Protein AF-A0A645EPE3-F1 (afdb_monomer)

Solvent-accessible surface area (backbone atoms only — not comparable to full-atom values): 7590 Å² total; per-residue (Å²): 138,89,73,91,50,76,48,78,28,46,63,79,50,42,31,52,46,24,37,73,66,88,67,92,74,94,68,55,74,65,24,50,51,46,56,64,75,46,51,46,9,68,88,52,50,69,42,98,66,69,23,68,96,55,51,33,42,53,51,53,52,50,53,34,54,76,68,72,45,80,50,72,67,56,50,54,51,52,40,49,76,69,65,40,43,43,29,38,30,47,68,40,28,60,78,42,43,56,58,74,84,42,35,48,87,84,60,42,78,33,51,70,68,55,53,51,54,57,43,72,75,36,96,74,80,87,89,132

Foldseek 3Di:
DQDAAEAEQAALSQQQQFAQDDDDDDFDPVLVVLVVVHHHHPLRDADPPPSVVVPVVVVVVVVCVVVVHDDPVVVVVVCVVSVHAAEYEPVRCVVNSHDPVRGDPRYHYDHPVVVVVVVVVDPDDDDD

pLDDT: mean 90.73, std 4.97, range [55.38, 97.31]

Secondary structure (DSSP, 8-state):
-----EEEE-GGGHHHHB-SSPPP----HHHHHHHHHS--SGGGPPPSS--GGGHHHHHHHHHHHHTTPPPHHHHHHHHHHTT-EEEEEHHHHHHTT--GGGBPTT-EEE-HHHHHHHHHS-S-----

Nearest PDB structures (foldseek):
  3pnx-assembly2_E  TM=9.516E-01  e=2.502E-10  Syntrophomonas wolfei subsp. wolfei str. Goettingen G311
  2qs7-assembly2_D  TM=7.305E-01  e=1.163E-04  Saccharolobus solfataricus P2
  8uja-assembly1_A  TM=7.900E-01  e=6.716E-02  Sulfurisphaera tokodaii str. 7
  2hy5-assembly1_C  TM=7.787E-01  e=7.176E-02  Allochromatium vinosum
  2pd2-assembly1_A  TM=6.649E-01  e=5.153E-02  Sulfurisphaera tokodaii str. 7

InterPro domains:
  IPR027396 DsrEFH-like [G3DSA:3.40.1260.10] (1-128)
  IPR027396 DsrEFH-like [SSF7516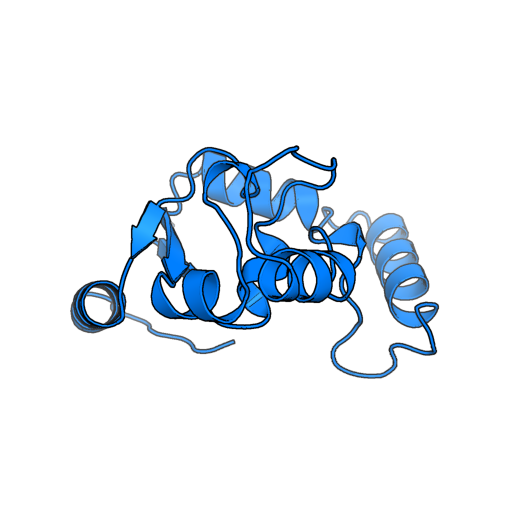9] (2-122)
  IPR032836 DsrE2-like family [PF13686] (1-127)

Structure (mmCIF, N/CA/C/O backbone):
data_AF-A0A645EPE3-F1
#
_entry.id   AF-A0A645EPE3-F1
#
loop_
_atom_site.group_PDB
_atom_site.id
_atom_site.type_symbol
_atom_site.label_atom_id
_atom_site.label_alt_id
_atom_site.label_comp_id
_atom_site.label_asym_id
_atom_site.label_entity_id
_atom_site.label_seq_id
_atom_site.pdbx_PDB_ins_code
_atom_site.Cartn_x
_atom_site.Cartn_y
_atom_site.Cartn_z
_atom_site.occupancy
_atom_site.B_iso_or_equiv
_atom_site.auth_seq_id
_atom_site.auth_comp_id
_atom_site.auth_asym_id
_atom_site.auth_atom_id
_atom_site.pdbx_PDB_model_num
ATOM 1 N N . MET A 1 1 ? -16.605 -2.940 15.951 1.00 55.38 1 MET A N 1
ATOM 2 C CA . MET A 1 1 ? -16.770 -3.610 14.640 1.00 55.38 1 MET A CA 1
ATOM 3 C C . MET A 1 1 ? -15.484 -4.382 14.366 1.00 55.38 1 MET A C 1
ATOM 5 O O . MET A 1 1 ? -14.511 -3.765 13.975 1.00 55.38 1 MET A O 1
ATOM 9 N N . GLY A 1 2 ? -15.441 -5.680 14.686 1.00 70.56 2 GLY A N 1
ATOM 10 C CA . GLY A 1 2 ? -14.230 -6.522 14.638 1.00 70.56 2 GLY A CA 1
ATOM 11 C C . GLY A 1 2 ? -14.218 -7.486 13.452 1.00 70.56 2 GLY A C 1
ATOM 12 O O . GLY A 1 2 ? -14.026 -8.681 13.637 1.00 70.56 2 GLY A O 1
ATOM 13 N N . LYS A 1 3 ? -14.527 -6.994 12.247 1.00 82.12 3 LYS A N 1
ATOM 14 C CA . LYS A 1 3 ? -14.463 -7.829 11.041 1.00 82.12 3 LYS A CA 1
ATOM 15 C C . LYS A 1 3 ? -13.005 -7.959 10.607 1.00 82.12 3 LYS A C 1
ATOM 17 O O . LYS A 1 3 ? -12.295 -6.957 10.607 1.00 82.12 3 LYS A O 1
ATOM 22 N N . LYS A 1 4 ? -12.585 -9.165 10.217 1.00 90.06 4 LYS A N 1
ATOM 23 C CA . LYS A 1 4 ? -11.309 -9.368 9.521 1.00 90.06 4 LYS A CA 1
ATOM 24 C C . LYS A 1 4 ? -11.371 -8.596 8.200 1.00 90.06 4 LYS A C 1
ATOM 26 O O . LYS A 1 4 ? -12.367 -8.695 7.485 1.00 90.06 4 LYS A O 1
ATOM 31 N N . VAL A 1 5 ? -10.348 -7.797 7.915 1.00 94.31 5 VAL A N 1
ATOM 32 C CA . VAL A 1 5 ? -10.241 -7.027 6.672 1.00 94.31 5 VAL A CA 1
ATOM 33 C C . VAL A 1 5 ? -8.922 -7.379 6.006 1.00 94.31 5 VAL A C 1
ATOM 35 O O . VAL A 1 5 ? -7.870 -7.291 6.641 1.00 94.31 5 VAL A O 1
ATOM 38 N N . THR A 1 6 ? -9.002 -7.713 4.722 1.00 95.38 6 THR A N 1
ATOM 39 C CA . THR A 1 6 ? -7.850 -7.971 3.861 1.00 95.38 6 THR A CA 1
ATOM 40 C C . THR A 1 6 ? -7.874 -6.969 2.710 1.00 95.38 6 THR A C 1
ATOM 42 O O . THR A 1 6 ? -8.873 -6.838 2.005 1.00 95.38 6 THR A O 1
ATOM 45 N N . MET A 1 7 ? -6.786 -6.222 2.529 1.00 96.25 7 MET A N 1
ATOM 46 C CA . MET A 1 7 ? -6.624 -5.240 1.459 1.00 96.25 7 MET A CA 1
ATOM 47 C C . MET A 1 7 ? -5.580 -5.733 0.461 1.00 96.25 7 MET A C 1
ATOM 49 O O . MET A 1 7 ? -4.387 -5.771 0.764 1.00 96.25 7 MET A O 1
ATOM 53 N N . PHE A 1 8 ? -6.029 -6.078 -0.745 1.00 97.00 8 PHE A N 1
ATOM 54 C CA . PHE A 1 8 ? -5.169 -6.559 -1.822 1.00 97.00 8 PHE A CA 1
ATOM 55 C C . PHE A 1 8 ? -4.790 -5.419 -2.780 1.00 97.00 8 PHE A C 1
ATOM 57 O O . PHE A 1 8 ? -5.614 -4.916 -3.543 1.00 97.00 8 PHE A O 1
ATOM 64 N N . PHE A 1 9 ? -3.526 -5.004 -2.752 1.00 96.69 9 PHE A N 1
ATOM 65 C CA . PHE A 1 9 ? -2.980 -3.928 -3.571 1.00 96.69 9 PHE A CA 1
ATOM 66 C C . PHE A 1 9 ? -2.376 -4.485 -4.859 1.00 96.69 9 PHE A C 1
ATOM 68 O O . PHE A 1 9 ? -1.391 -5.223 -4.852 1.00 96.69 9 PHE A O 1
ATOM 75 N N . THR A 1 10 ? -2.948 -4.076 -5.988 1.00 95.88 10 THR A N 1
ATOM 76 C CA . THR A 1 10 ? -2.542 -4.506 -7.329 1.00 95.88 10 THR A CA 1
ATOM 77 C C . THR A 1 10 ? -2.328 -3.303 -8.250 1.00 95.88 10 THR A C 1
ATOM 79 O O . THR A 1 10 ? -2.810 -2.199 -7.973 1.00 95.88 10 THR A O 1
ATOM 82 N N . PHE A 1 11 ? -1.572 -3.486 -9.334 1.00 92.88 11 PHE A N 1
ATOM 83 C CA . PHE A 1 11 ? -1.211 -2.446 -10.302 1.00 92.88 11 PHE A CA 1
ATOM 84 C C . PHE A 1 11 ? -0.812 -1.118 -9.630 1.00 92.88 11 PHE A C 1
ATOM 86 O O . PHE A 1 11 ? 0.068 -1.073 -8.772 1.00 92.88 11 PHE A O 1
ATOM 93 N N . ARG A 1 12 ? -1.458 -0.004 -10.007 1.00 90.00 12 ARG A N 1
ATOM 94 C CA . ARG A 1 12 ? -1.141 1.335 -9.492 1.00 90.00 12 ARG A CA 1
ATOM 95 C C . ARG A 1 12 ? -1.337 1.448 -7.981 1.00 90.00 12 ARG A C 1
ATOM 97 O O . ARG A 1 12 ? -0.673 2.298 -7.386 1.00 90.00 12 ARG A O 1
ATOM 104 N N . GLY A 1 13 ? -2.178 0.602 -7.383 1.00 92.56 13 GLY A N 1
ATOM 105 C CA . GLY A 1 13 ? -2.381 0.520 -5.938 1.00 92.56 13 GLY A CA 1
ATOM 106 C C . GLY A 1 13 ? -1.100 0.166 -5.181 1.00 92.56 13 GLY A C 1
ATOM 107 O O . GLY A 1 13 ? -0.886 0.687 -4.091 1.00 92.56 13 GLY A O 1
ATOM 108 N N . LEU A 1 14 ? -0.173 -0.593 -5.781 1.00 93.50 14 LEU A N 1
ATOM 109 C CA . LEU A 1 14 ? 1.119 -0.894 -5.147 1.00 93.50 14 LEU A CA 1
ATOM 110 C C . LEU A 1 14 ? 1.929 0.360 -4.810 1.00 93.50 14 LEU A C 1
ATOM 112 O O . LEU A 1 14 ? 2.673 0.366 -3.833 1.00 93.50 14 LEU A O 1
ATOM 116 N N . ASN A 1 15 ? 1.761 1.452 -5.564 1.00 92.94 15 ASN A N 1
ATOM 117 C CA . ASN A 1 15 ? 2.483 2.697 -5.295 1.00 92.94 15 ASN A CA 1
ATOM 118 C C . ASN A 1 15 ? 2.124 3.322 -3.944 1.00 92.94 15 ASN A C 1
ATOM 120 O O . ASN A 1 15 ? 2.920 4.098 -3.415 1.00 92.94 15 ASN A O 1
ATOM 124 N N . ILE A 1 16 ? 0.958 2.981 -3.387 1.00 93.75 16 ILE A N 1
ATOM 125 C CA . ILE A 1 16 ? 0.524 3.404 -2.052 1.00 93.75 16 ILE A CA 1
ATOM 126 C C . ILE A 1 16 ? 1.425 2.773 -0.984 1.00 93.75 16 ILE A C 1
ATOM 128 O O . ILE A 1 16 ? 1.816 3.458 -0.043 1.00 93.75 16 ILE A O 1
ATOM 132 N N . LEU A 1 17 ? 1.797 1.503 -1.173 1.00 94.25 17 LEU A N 1
ATOM 133 C CA . LEU A 1 17 ? 2.585 0.712 -0.226 1.00 94.25 17 LEU A CA 1
ATOM 134 C C . LEU A 1 17 ? 4.090 0.978 -0.300 1.00 94.25 17 LEU A C 1
ATOM 136 O O . LEU A 1 17 ? 4.839 0.459 0.521 1.00 94.25 17 LEU A O 1
ATOM 140 N N . ARG A 1 18 ? 4.562 1.757 -1.276 1.00 94.00 18 ARG A N 1
ATOM 141 C CA . ARG A 1 18 ? 5.992 2.052 -1.422 1.00 94.00 18 ARG A CA 1
ATOM 142 C C . ARG A 1 18 ? 6.471 2.972 -0.303 1.00 94.00 18 ARG A C 1
ATOM 144 O O . ARG A 1 18 ? 5.855 4.010 -0.044 1.00 94.00 18 ARG A O 1
ATOM 151 N N . LYS A 1 19 ? 7.623 2.644 0.284 1.00 92.12 19 LYS A N 1
ATOM 152 C CA . LYS A 1 19 ? 8.354 3.527 1.199 1.00 92.12 19 LYS A CA 1
ATOM 153 C C . LYS A 1 19 ? 8.615 4.870 0.517 1.00 92.12 19 LYS A C 1
ATOM 155 O O . LYS A 1 19 ? 8.875 4.953 -0.688 1.00 92.12 19 LYS A O 1
ATOM 160 N N . HIS A 1 20 ? 8.492 5.944 1.295 1.00 87.75 20 HIS A N 1
ATOM 161 C CA . HIS A 1 20 ? 8.725 7.292 0.783 1.00 87.75 20 HIS A CA 1
ATOM 162 C C . HIS A 1 20 ? 10.199 7.498 0.424 1.00 87.75 20 HIS A C 1
ATOM 164 O O . HIS A 1 20 ? 10.517 8.056 -0.632 1.00 87.75 20 HIS A O 1
ATOM 170 N N . ASP A 1 21 ? 11.075 7.009 1.300 1.00 86.31 21 ASP A N 1
ATOM 171 C CA . ASP A 1 21 ? 12.515 7.088 1.136 1.00 86.31 21 ASP A CA 1
ATOM 172 C C . ASP A 1 21 ? 13.002 6.083 0.096 1.00 86.31 21 ASP A C 1
ATOM 174 O O . ASP A 1 21 ? 12.449 4.995 -0.086 1.00 86.31 21 ASP A O 1
ATOM 178 N N . LYS A 1 22 ? 14.044 6.472 -0.641 1.00 83.75 22 LYS A N 1
ATOM 179 C CA . LYS A 1 22 ? 14.629 5.613 -1.668 1.00 83.75 22 LYS A CA 1
ATOM 180 C C . LYS A 1 22 ? 15.382 4.471 -0.988 1.00 83.75 22 LYS A C 1
ATOM 182 O O . LYS A 1 22 ? 16.395 4.710 -0.341 1.00 83.75 22 LYS A O 1
ATOM 187 N N . VAL A 1 23 ? 14.936 3.244 -1.227 1.00 86.69 23 VAL A N 1
ATOM 188 C CA . VAL A 1 23 ? 15.662 2.031 -0.842 1.00 86.69 23 VAL A CA 1
ATOM 189 C C . VAL A 1 23 ? 16.568 1.615 -2.002 1.00 86.69 23 VAL A C 1
ATOM 191 O O . VAL A 1 23 ? 16.145 1.617 -3.161 1.00 86.69 23 VAL A O 1
ATOM 194 N N . SER A 1 24 ? 17.838 1.328 -1.709 1.00 83.25 24 SER A N 1
ATOM 195 C CA . SER A 1 24 ? 18.778 0.805 -2.703 1.00 83.25 24 SER A CA 1
ATOM 196 C C . SER A 1 24 ? 18.571 -0.699 -2.836 1.00 83.25 24 SER A C 1
ATOM 198 O O . SER A 1 24 ? 18.768 -1.432 -1.873 1.00 83.25 24 SER A O 1
ATOM 200 N N . VAL A 1 25 ? 18.163 -1.148 -4.019 1.00 89.06 25 VAL A N 1
ATOM 201 C CA . VAL A 1 25 ? 17.899 -2.558 -4.327 1.00 89.06 25 VAL A CA 1
ATOM 202 C C . VAL A 1 25 ? 18.466 -2.891 -5.701 1.00 89.06 25 VAL A C 1
ATOM 204 O O . VAL A 1 25 ? 18.463 -2.050 -6.603 1.00 89.06 25 VAL A O 1
ATOM 207 N N . GLN A 1 26 ? 18.969 -4.114 -5.861 1.00 85.81 26 GLN A N 1
ATOM 208 C CA . GLN A 1 26 ? 19.477 -4.583 -7.147 1.00 85.81 26 GLN A CA 1
ATOM 209 C C . GLN A 1 26 ? 18.315 -4.937 -8.078 1.00 85.81 26 GLN A C 1
ATOM 211 O O . GLN A 1 26 ? 17.413 -5.698 -7.721 1.00 85.81 26 GLN A O 1
ATOM 216 N N . LYS A 1 27 ? 18.333 -4.350 -9.274 1.00 88.44 27 LYS A N 1
ATOM 217 C CA . LYS A 1 27 ? 17.251 -4.406 -10.260 1.00 88.44 27 LYS A CA 1
ATOM 218 C C . LYS A 1 27 ? 17.799 -4.297 -11.675 1.00 88.44 27 LYS A C 1
ATOM 220 O O . LYS A 1 27 ? 18.849 -3.682 -11.876 1.00 88.44 27 LYS A O 1
ATOM 225 N N . GLY A 1 28 ? 17.058 -4.827 -12.647 1.00 89.38 28 GLY A N 1
ATOM 226 C CA . GLY A 1 28 ? 17.360 -4.627 -14.062 1.00 89.38 28 GLY A CA 1
ATOM 227 C C . GLY A 1 28 ? 17.248 -3.156 -14.481 1.00 89.38 28 GLY A C 1
ATOM 228 O O . GLY A 1 28 ? 16.692 -2.315 -13.770 1.00 89.38 28 GLY A O 1
ATOM 229 N N . PHE A 1 29 ? 17.772 -2.823 -15.662 1.00 87.94 29 PHE A N 1
ATOM 230 C CA . PHE A 1 29 ? 17.700 -1.461 -16.204 1.00 87.94 29 PHE A CA 1
ATOM 231 C C . PHE A 1 29 ? 16.247 -0.966 -16.348 1.00 87.94 29 PHE A C 1
ATOM 233 O O . PHE A 1 29 ? 15.916 0.125 -15.881 1.00 87.94 29 PHE A O 1
ATOM 240 N N . MET A 1 30 ? 15.366 -1.799 -16.915 1.00 86.69 30 MET A N 1
ATOM 241 C CA . MET A 1 30 ? 13.946 -1.469 -17.104 1.00 86.69 30 MET A CA 1
ATOM 242 C C . MET A 1 30 ? 13.200 -1.328 -15.770 1.00 86.69 30 MET A C 1
ATOM 244 O O . MET A 1 30 ? 12.476 -0.355 -15.574 1.00 86.69 30 MET A O 1
ATOM 248 N N . ASP A 1 31 ? 13.438 -2.232 -14.820 1.00 87.88 31 ASP A N 1
ATOM 249 C CA . ASP A 1 31 ? 12.846 -2.190 -13.474 1.00 87.88 31 ASP A CA 1
ATOM 250 C C . ASP A 1 31 ? 13.201 -0.897 -12.728 1.00 87.88 31 ASP A C 1
ATOM 252 O O . ASP A 1 31 ? 12.365 -0.280 -12.062 1.00 87.88 31 ASP A O 1
ATOM 256 N N . ASN A 1 32 ? 14.454 -0.450 -12.859 1.00 86.88 32 ASN A N 1
ATOM 257 C CA . ASN A 1 32 ? 14.902 0.819 -12.296 1.00 86.88 32 ASN A CA 1
ATOM 258 C C . ASN A 1 32 ? 14.177 2.007 -12.935 1.00 86.88 32 ASN A C 1
ATOM 260 O O . ASN A 1 32 ? 13.758 2.921 -12.220 1.00 86.88 32 ASN A O 1
ATOM 264 N N . MET A 1 33 ? 13.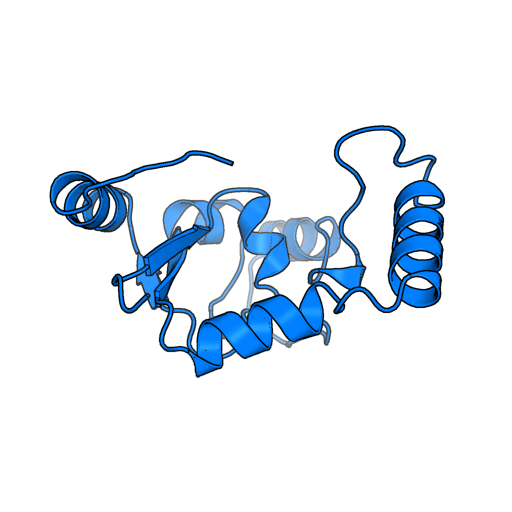994 1.984 -14.257 1.00 86.94 33 MET A N 1
ATOM 265 C CA . MET A 1 33 ? 13.265 3.023 -14.983 1.00 86.94 33 MET A CA 1
ATOM 266 C C . MET A 1 33 ? 11.798 3.094 -14.533 1.00 86.94 33 MET A C 1
ATOM 268 O O . MET A 1 33 ? 11.338 4.163 -14.121 1.00 86.94 33 MET A O 1
ATOM 272 N N . PHE A 1 34 ? 11.085 1.963 -14.499 1.00 84.69 34 PHE A N 1
ATOM 273 C CA . PHE A 1 34 ? 9.703 1.903 -14.003 1.00 84.69 34 PHE A CA 1
ATOM 274 C C . PHE A 1 34 ? 9.597 2.360 -12.543 1.00 84.69 34 PHE A C 1
ATOM 276 O O . PHE A 1 34 ? 8.749 3.191 -12.201 1.00 84.69 34 PHE A O 1
ATOM 283 N N . GLY A 1 35 ? 10.517 1.916 -11.686 1.00 83.12 35 GLY A N 1
ATOM 284 C CA . GLY A 1 35 ? 10.582 2.328 -10.285 1.00 83.12 35 GLY A CA 1
ATOM 285 C C . GLY A 1 35 ? 10.841 3.829 -10.076 1.00 83.12 35 GLY A C 1
ATOM 286 O O . GLY A 1 35 ? 10.481 4.364 -9.017 1.00 83.12 35 GLY A O 1
ATOM 287 N N . MET A 1 36 ? 11.450 4.529 -11.038 1.00 84.12 36 MET A N 1
ATOM 288 C CA . MET A 1 36 ? 11.618 5.989 -11.008 1.00 84.12 36 MET A CA 1
ATOM 289 C C . MET A 1 36 ? 10.401 6.744 -11.544 1.00 84.12 36 MET A C 1
ATOM 291 O O . MET A 1 36 ? 10.058 7.786 -10.988 1.00 84.12 36 MET A O 1
ATOM 295 N N . MET A 1 37 ? 9.741 6.230 -12.583 1.00 86.31 37 MET A N 1
ATOM 296 C CA . MET A 1 37 ? 8.579 6.884 -13.199 1.00 86.31 37 MET A CA 1
ATOM 297 C C . MET A 1 37 ? 7.333 6.849 -12.312 1.00 86.31 37 MET A C 1
ATOM 299 O O . MET A 1 37 ? 6.495 7.750 -12.370 1.00 86.31 37 MET A O 1
ATOM 303 N N . MET A 1 38 ? 7.187 5.812 -11.490 1.00 87.62 38 MET A N 1
ATOM 304 C CA . MET A 1 38 ? 6.001 5.656 -10.659 1.00 87.62 38 MET A CA 1
ATOM 305 C C . MET A 1 38 ? 6.078 6.428 -9.331 1.00 87.62 38 MET A C 1
ATOM 307 O O . MET A 1 38 ? 7.157 6.528 -8.731 1.00 87.62 38 MET A O 1
ATOM 311 N N . PRO A 1 39 ? 4.931 6.909 -8.805 1.00 88.50 39 PRO A N 1
ATOM 312 C CA . PRO A 1 39 ? 4.859 7.561 -7.502 1.00 88.50 39 PRO A CA 1
ATOM 313 C C . PRO A 1 39 ? 5.436 6.708 -6.371 1.00 88.50 39 PRO A C 1
ATOM 315 O O . PRO A 1 39 ? 5.297 5.486 -6.357 1.00 88.50 39 PRO A O 1
ATOM 318 N N . ARG A 1 40 ? 6.054 7.373 -5.391 1.00 89.94 40 ARG A N 1
ATOM 319 C CA . ARG A 1 40 ? 6.575 6.745 -4.170 1.00 89.94 40 ARG A CA 1
ATOM 320 C C . ARG A 1 40 ? 5.739 7.154 -2.970 1.00 89.94 40 ARG A C 1
ATOM 322 O O . ARG A 1 40 ? 5.868 8.282 -2.479 1.00 89.94 40 ARG A O 1
ATOM 329 N N . GLY A 1 41 ? 4.884 6.233 -2.545 1.00 87.81 41 GLY A N 1
ATOM 330 C CA . GLY A 1 41 ? 4.013 6.382 -1.394 1.00 87.81 41 GLY A CA 1
ATOM 331 C C . GLY A 1 41 ? 2.836 7.324 -1.634 1.00 87.81 41 GLY A C 1
ATOM 332 O O . GLY A 1 41 ? 2.742 8.049 -2.633 1.00 87.81 41 GLY A O 1
ATOM 333 N N . SER A 1 42 ? 1.957 7.357 -0.639 1.00 86.50 42 SER A N 1
ATOM 334 C CA . SER A 1 42 ? 0.714 8.134 -0.603 1.00 86.50 42 SER A CA 1
ATOM 335 C C . SER A 1 42 ? 0.884 9.634 -0.877 1.00 86.50 42 SER A C 1
ATOM 337 O O . SER A 1 42 ? -0.005 10.266 -1.452 1.00 86.50 42 SER A O 1
ATOM 339 N N . LYS A 1 43 ? 2.035 10.220 -0.523 1.00 85.94 43 LYS A N 1
ATOM 340 C CA . LYS A 1 43 ? 2.344 11.654 -0.710 1.00 85.94 43 LYS A CA 1
ATOM 341 C C . LYS A 1 43 ? 2.518 12.079 -2.163 1.00 85.94 43 LYS A C 1
ATOM 343 O O . LYS A 1 43 ? 2.302 13.248 -2.471 1.00 85.94 43 LYS A O 1
ATOM 348 N N . ARG A 1 44 ? 2.916 11.160 -3.045 1.00 86.31 44 ARG A N 1
ATOM 349 C CA . ARG A 1 44 ? 3.177 11.451 -4.466 1.00 86.31 44 ARG A CA 1
ATOM 350 C C . ARG A 1 44 ? 2.057 10.981 -5.392 1.00 86.31 44 ARG A C 1
ATOM 352 O O . ARG A 1 44 ? 2.193 11.093 -6.608 1.00 86.31 44 ARG A O 1
ATOM 359 N N . LEU A 1 45 ? 0.972 10.445 -4.838 1.00 87.62 45 LEU A N 1
ATOM 360 C CA . LEU A 1 45 ? -0.181 10.033 -5.626 1.00 87.62 45 LEU A CA 1
ATOM 361 C C . LEU A 1 45 ? -0.893 11.257 -6.202 1.00 87.62 45 LEU A C 1
ATOM 363 O O . LEU A 1 45 ? -1.118 12.254 -5.514 1.00 87.62 45 LEU A O 1
ATOM 367 N N . GLY A 1 46 ? -1.255 11.156 -7.478 1.00 87.62 46 GLY A N 1
ATOM 368 C CA . GLY A 1 46 ? -2.151 12.112 -8.111 1.00 87.62 46 GLY A CA 1
ATOM 369 C C . GLY A 1 46 ? -3.606 11.861 -7.722 1.00 87.62 46 GLY A C 1
ATOM 370 O O . GLY A 1 46 ? -3.957 10.765 -7.283 1.00 87.62 46 GLY A O 1
ATOM 371 N N . LEU A 1 47 ? -4.464 12.860 -7.930 1.00 87.69 47 LEU A N 1
ATOM 372 C CA . LEU A 1 47 ? -5.908 12.653 -7.831 1.00 87.69 47 LEU A CA 1
ATOM 373 C C . LEU A 1 47 ? -6.428 11.909 -9.062 1.00 87.69 47 LEU A C 1
ATOM 375 O O . LEU A 1 47 ? -5.934 12.114 -10.171 1.00 87.69 47 LEU A O 1
ATOM 379 N N . SER A 1 48 ? -7.454 11.077 -8.864 1.00 87.38 48 SER A N 1
ATOM 380 C CA . SER A 1 48 ? -8.114 10.318 -9.936 1.00 87.38 48 SER A CA 1
ATOM 381 C C . SER A 1 48 ? -8.710 11.227 -11.015 1.00 87.38 48 SER A C 1
ATOM 383 O O . SER A 1 48 ? -8.665 10.901 -12.199 1.00 87.38 48 SER A O 1
ATOM 385 N N . LYS A 1 49 ? -9.219 12.398 -10.616 1.00 86.38 49 LYS A N 1
ATOM 386 C CA . LYS A 1 49 ? -9.641 13.500 -11.488 1.00 86.38 49 LYS A CA 1
ATOM 387 C C . LYS A 1 49 ? -9.138 14.823 -10.913 1.00 86.38 49 LYS A C 1
ATOM 389 O O . LYS A 1 49 ? -8.912 14.929 -9.712 1.00 86.38 49 LYS A O 1
ATOM 394 N N . MET A 1 50 ? -8.965 15.834 -11.768 1.00 88.12 50 MET A N 1
ATOM 395 C CA . MET A 1 50 ? -8.486 17.173 -11.377 1.00 88.12 50 MET A CA 1
ATOM 396 C C . MET A 1 50 ? -7.077 17.182 -10.755 1.00 88.12 50 MET A C 1
ATOM 398 O O . MET A 1 50 ? -6.789 17.952 -9.844 1.00 88.12 50 MET A O 1
ATOM 402 N N . ASN A 1 51 ? -6.158 16.346 -11.252 1.00 86.31 51 ASN A N 1
ATOM 403 C CA . ASN A 1 51 ? -4.784 16.329 -10.741 1.00 86.31 51 ASN A CA 1
ATOM 404 C C . ASN A 1 51 ? -4.049 17.671 -10.953 1.00 86.31 51 ASN A C 1
ATOM 406 O O . ASN A 1 51 ? -3.214 18.033 -10.128 1.00 86.31 51 ASN A O 1
ATOM 410 N N . MET A 1 52 ? -4.365 18.404 -12.033 1.00 87.75 52 MET A N 1
ATOM 411 C CA . MET A 1 52 ? -3.818 19.737 -12.353 1.00 87.75 52 MET A CA 1
ATOM 412 C C . MET A 1 52 ? -2.292 19.813 -12.164 1.00 87.75 52 MET A C 1
ATOM 414 O O . MET A 1 52 ? -1.795 20.608 -11.374 1.00 87.75 52 MET A O 1
ATOM 418 N N . LEU A 1 53 ? -1.551 18.900 -12.809 1.00 87.00 53 LEU A N 1
ATOM 419 C CA . LEU A 1 53 ? -0.086 18.779 -12.684 1.00 87.00 53 LEU A CA 1
ATOM 420 C C . LEU A 1 53 ? 0.427 18.676 -11.227 1.00 87.00 53 LEU A C 1
ATOM 422 O O . LEU A 1 53 ? 1.537 19.090 -10.910 1.00 87.00 53 LEU A O 1
ATOM 426 N N . GLY A 1 54 ? -0.378 18.109 -10.324 1.00 86.56 54 GLY A N 1
ATOM 427 C CA . GLY A 1 54 ? -0.048 17.944 -8.906 1.00 86.56 54 GLY A CA 1
ATOM 428 C C . GLY A 1 54 ? -0.560 19.065 -7.993 1.00 86.56 54 GLY A C 1
ATOM 429 O O . GLY A 1 54 ? -0.371 18.980 -6.778 1.00 86.56 54 GLY A O 1
ATOM 430 N N . MET A 1 55 ? -1.245 20.084 -8.524 1.00 89.62 55 MET A N 1
ATOM 431 C CA . MET A 1 55 ? -1.909 21.107 -7.703 1.00 89.62 55 MET A CA 1
ATOM 432 C C . MET A 1 55 ? -3.140 20.553 -6.975 1.00 89.62 55 MET A C 1
ATOM 434 O O . MET A 1 55 ? -3.338 20.852 -5.798 1.00 89.62 55 MET A O 1
ATOM 438 N N . GLY A 1 56 ? -3.919 19.688 -7.631 1.00 90.69 56 GLY A N 1
ATOM 439 C CA . GLY A 1 56 ? -5.116 19.074 -7.047 1.00 90.69 56 GLY A CA 1
ATOM 440 C C . GLY A 1 56 ? -4.835 18.305 -5.746 1.00 90.69 56 GLY A C 1
ATOM 441 O O . GLY A 1 56 ? -5.445 18.614 -4.719 1.00 90.69 56 GLY A O 1
ATOM 442 N N . PRO A 1 57 ? -3.870 17.359 -5.729 1.00 90.88 57 PRO A N 1
ATOM 443 C CA . PRO A 1 57 ? -3.469 16.644 -4.514 1.00 90.88 57 PRO A CA 1
ATOM 444 C C . PRO A 1 57 ? -3.058 17.557 -3.354 1.00 90.88 57 PRO A C 1
ATOM 446 O O . PRO A 1 57 ? -3.347 17.261 -2.195 1.00 90.88 57 PRO A O 1
ATOM 449 N N . LYS A 1 58 ? -2.390 18.682 -3.638 1.00 90.25 58 LYS A N 1
ATOM 450 C CA . LYS A 1 58 ? -1.998 19.649 -2.603 1.00 90.25 58 LYS A CA 1
ATOM 451 C C . LYS A 1 58 ? 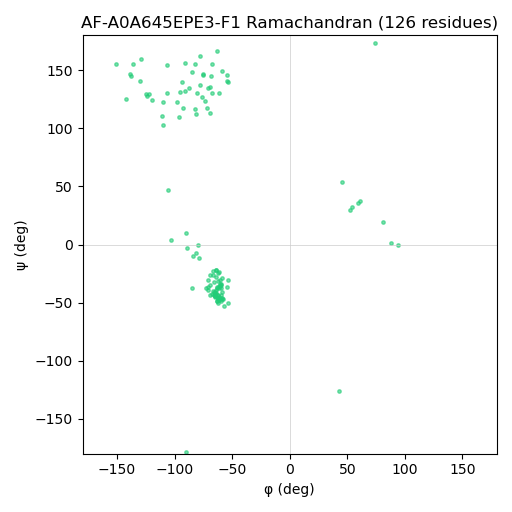-3.214 20.371 -2.026 1.00 90.25 58 LYS A C 1
ATOM 453 O O . LYS A 1 58 ? -3.315 20.508 -0.808 1.00 90.25 58 LYS A O 1
ATOM 458 N N . MET A 1 59 ? -4.147 20.783 -2.884 1.00 91.19 59 MET A N 1
ATOM 459 C CA . MET A 1 59 ? -5.372 21.468 -2.473 1.00 91.19 59 MET A CA 1
ATOM 460 C C . MET A 1 59 ? -6.247 20.574 -1.592 1.00 91.19 59 MET A C 1
ATOM 462 O O . MET A 1 59 ? -6.629 20.990 -0.500 1.00 91.19 59 MET A O 1
ATOM 466 N N . ILE A 1 60 ? -6.507 19.326 -2.002 1.00 91.38 60 ILE A N 1
ATOM 467 C CA . ILE A 1 60 ? -7.346 18.419 -1.204 1.00 91.38 60 ILE A CA 1
ATOM 468 C C . ILE A 1 60 ? -6.702 18.108 0.151 1.00 91.38 60 ILE A C 1
ATOM 470 O O . ILE A 1 60 ? -7.390 18.131 1.165 1.00 91.38 60 ILE A O 1
ATOM 474 N N . ARG A 1 61 ? -5.374 17.919 0.206 1.00 89.44 61 ARG A N 1
ATOM 475 C CA . ARG A 1 61 ? -4.646 17.714 1.469 1.00 89.44 61 ARG A CA 1
ATOM 476 C C . ARG A 1 61 ? -4.746 18.933 2.389 1.00 89.44 61 ARG A C 1
ATOM 478 O O . ARG A 1 61 ? -4.878 18.767 3.598 1.00 89.44 61 ARG A O 1
ATOM 485 N N . SER A 1 62 ? -4.714 20.145 1.834 1.00 91.25 62 SER A N 1
ATOM 486 C CA . SER A 1 62 ? -4.917 21.379 2.602 1.00 91.25 62 SER A CA 1
ATOM 487 C C . SER A 1 62 ? -6.331 21.459 3.186 1.00 91.25 62 SER A C 1
ATOM 489 O O . SER A 1 62 ? -6.475 21.737 4.375 1.00 91.25 62 SER A O 1
ATOM 491 N N . VAL A 1 63 ? -7.357 21.127 2.394 1.00 93.00 63 VAL A N 1
ATOM 492 C CA . VAL A 1 63 ? -8.757 21.083 2.853 1.00 93.00 63 VAL A CA 1
ATOM 493 C C . VAL A 1 63 ? -8.979 19.987 3.899 1.00 93.00 63 VAL A C 1
ATOM 495 O O . VAL A 1 63 ? -9.669 20.213 4.887 1.00 93.00 63 VAL A O 1
ATOM 498 N N . MET A 1 64 ? -8.388 18.804 3.724 1.00 92.56 64 MET A N 1
ATOM 499 C CA . MET A 1 64 ? -8.438 17.736 4.730 1.00 92.56 64 MET A CA 1
ATOM 500 C C . MET A 1 64 ? -7.836 18.212 6.053 1.00 92.56 64 MET A C 1
ATOM 502 O O . MET A 1 64 ? -8.467 18.071 7.097 1.00 92.56 64 MET A O 1
ATOM 506 N N . LYS A 1 65 ? -6.661 18.855 6.001 1.00 91.88 65 LYS A N 1
ATOM 507 C CA . LYS A 1 65 ? -5.994 19.397 7.188 1.00 91.88 65 LYS A CA 1
ATOM 508 C C . LYS A 1 65 ? -6.832 20.474 7.880 1.00 91.88 65 LYS A C 1
ATOM 510 O O . LYS A 1 65 ? -6.943 20.443 9.098 1.00 91.88 65 LYS A O 1
ATOM 515 N N . SER A 1 66 ? -7.439 21.401 7.135 1.00 93.19 66 SER A N 1
ATOM 516 C CA . SER A 1 66 ? -8.279 22.452 7.732 1.00 93.19 66 SER A CA 1
ATOM 517 C C . SER A 1 66 ? -9.557 21.906 8.371 1.00 93.19 66 SER A C 1
ATOM 519 O O . SER A 1 66 ? -10.066 22.496 9.319 1.00 93.19 66 SER A O 1
ATOM 521 N N . LYS A 1 67 ? -10.050 20.757 7.895 1.00 94.94 67 LYS A N 1
ATOM 522 C CA . LYS A 1 67 ? -11.190 20.034 8.473 1.00 94.94 67 LYS A CA 1
ATOM 523 C C . LYS A 1 67 ? -10.797 19.007 9.542 1.00 94.94 67 LYS A C 1
ATOM 525 O O . LYS A 1 67 ? -11.651 18.226 9.947 1.00 94.94 67 LYS A O 1
ATOM 530 N N . ASN A 1 68 ? -9.539 18.990 9.992 1.00 91.62 68 ASN A N 1
ATOM 531 C CA . ASN A 1 68 ? -9.009 18.010 10.949 1.00 91.62 68 ASN A CA 1
ATOM 532 C C . ASN A 1 68 ? -9.227 16.547 10.521 1.00 91.62 68 ASN A C 1
ATOM 534 O O . ASN A 1 68 ? -9.406 15.660 11.352 1.00 91.62 68 ASN A O 1
ATOM 538 N N . VAL A 1 69 ? -9.218 16.286 9.213 1.00 93.06 69 VAL A N 1
ATOM 539 C CA . VAL A 1 69 ? -9.283 14.929 8.671 1.00 93.06 69 VAL A CA 1
ATOM 540 C C . VAL A 1 69 ? -7.889 14.312 8.730 1.00 93.06 69 VAL A C 1
ATOM 542 O O . VAL A 1 69 ? -6.915 14.911 8.263 1.00 93.06 69 VAL A O 1
ATOM 545 N N . THR A 1 70 ? -7.812 13.101 9.278 1.00 90.69 70 THR A N 1
ATOM 546 C CA . THR A 1 70 ? -6.591 12.295 9.376 1.00 90.69 70 THR A CA 1
ATOM 547 C C . THR A 1 70 ? -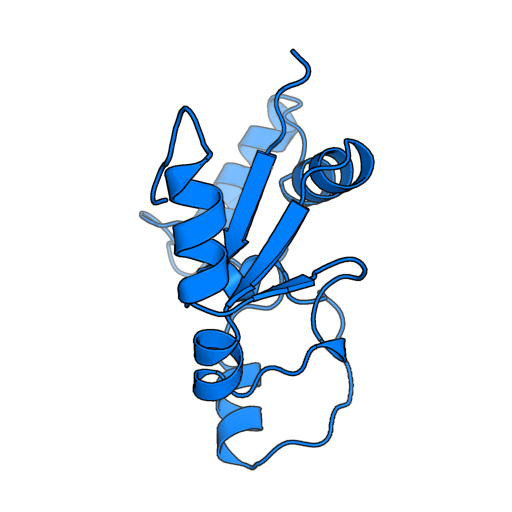5.922 12.123 8.013 1.00 90.69 70 THR A C 1
ATOM 549 O O . THR A 1 70 ? -6.588 11.944 6.988 1.00 90.69 70 THR A O 1
ATOM 552 N N . SER A 1 71 ? -4.590 12.196 7.985 1.00 90.62 71 SER A N 1
ATOM 553 C CA . SER A 1 71 ? -3.845 12.040 6.739 1.00 90.62 71 SER A CA 1
ATOM 554 C C . SER A 1 71 ? -3.950 10.608 6.208 1.00 90.62 71 SER A C 1
ATOM 556 O O . SER A 1 71 ? -4.154 9.664 6.967 1.00 90.62 71 SER A O 1
ATOM 558 N N . LEU A 1 72 ? -3.778 10.423 4.895 1.00 89.88 72 LEU A N 1
ATOM 559 C CA . LEU A 1 72 ? -3.764 9.081 4.303 1.00 89.88 72 LEU A CA 1
ATOM 560 C C . LEU A 1 72 ? -2.647 8.213 4.904 1.00 89.88 72 LEU A C 1
ATOM 562 O O . LEU A 1 72 ? -2.822 7.014 5.077 1.00 89.88 72 LEU A O 1
ATOM 566 N N . GLU A 1 73 ? -1.516 8.830 5.245 1.00 90.56 73 GLU A N 1
ATOM 567 C CA . GLU A 1 73 ? -0.391 8.157 5.891 1.00 90.56 73 GLU A CA 1
ATOM 568 C C . GLU A 1 73 ? -0.779 7.603 7.273 1.00 90.56 73 GLU A C 1
ATOM 570 O O . GLU A 1 73 ? -0.520 6.437 7.572 1.00 90.56 73 GLU A O 1
ATOM 575 N N . ASP A 1 74 ? -1.453 8.420 8.083 1.00 91.94 74 ASP A N 1
ATOM 576 C CA . ASP A 1 74 ? -1.909 8.030 9.419 1.00 91.94 74 ASP A CA 1
ATOM 577 C C . ASP A 1 74 ? -3.038 6.992 9.347 1.00 91.94 74 ASP A C 1
ATOM 579 O O . ASP A 1 74 ? -3.089 6.086 10.174 1.00 91.94 74 ASP A O 1
ATOM 583 N N . LEU A 1 75 ? -3.912 7.072 8.336 1.00 92.75 75 LEU A N 1
ATOM 584 C CA . LEU A 1 75 ? -4.960 6.073 8.101 1.00 92.75 75 LEU A CA 1
ATOM 585 C C . LEU A 1 75 ? -4.378 4.704 7.734 1.00 92.75 75 LEU A C 1
ATOM 587 O O . LEU A 1 75 ? -4.852 3.692 8.244 1.00 92.75 75 LEU A O 1
ATOM 591 N N . ILE A 1 76 ? -3.346 4.659 6.883 1.00 92.44 76 ILE A N 1
ATOM 592 C CA . ILE A 1 76 ? -2.644 3.408 6.551 1.00 92.44 76 ILE A CA 1
ATOM 593 C C . ILE A 1 76 ? -2.005 2.825 7.813 1.00 92.44 76 ILE A C 1
ATOM 595 O O . ILE A 1 76 ? -2.164 1.638 8.088 1.00 92.44 76 ILE A O 1
ATOM 599 N N . LYS A 1 77 ? -1.333 3.658 8.612 1.00 92.19 77 LYS A N 1
ATOM 600 C CA . LYS A 1 77 ? -0.713 3.217 9.864 1.00 92.19 77 LYS A CA 1
ATOM 601 C C . LYS A 1 77 ? -1.749 2.670 10.851 1.00 92.19 77 LYS A C 1
ATOM 603 O O . LYS A 1 77 ? -1.578 1.564 11.350 1.00 92.19 77 LYS A O 1
ATOM 608 N N . ALA A 1 78 ? -2.847 3.391 11.065 1.00 93.19 78 ALA A N 1
ATOM 609 C CA . ALA A 1 78 ? -3.933 2.956 11.938 1.00 93.19 78 ALA A CA 1
ATOM 610 C C . ALA A 1 78 ? -4.581 1.646 11.455 1.00 93.19 78 ALA A C 1
ATOM 612 O O . ALA A 1 78 ? -4.921 0.792 12.272 1.00 93.19 78 ALA A O 1
ATOM 613 N N . ALA A 1 79 ? -4.722 1.458 10.137 1.00 92.88 79 ALA A N 1
ATOM 614 C CA . ALA A 1 79 ? -5.203 0.205 9.555 1.00 92.88 79 ALA A CA 1
ATOM 615 C C . ALA A 1 79 ? -4.280 -0.972 9.910 1.00 92.88 79 ALA A C 1
ATOM 617 O O . ALA A 1 79 ? -4.754 -2.006 10.380 1.00 92.88 79 ALA A O 1
ATOM 618 N N . MET A 1 80 ? -2.967 -0.796 9.754 1.00 91.88 80 MET A N 1
ATOM 619 C CA . MET A 1 80 ? -1.972 -1.821 10.089 1.00 91.88 80 MET A CA 1
ATOM 620 C C . MET A 1 80 ? -1.948 -2.132 11.588 1.00 91.88 80 MET A C 1
ATOM 622 O O . MET A 1 80 ? -1.952 -3.297 11.973 1.00 91.88 80 MET A O 1
ATOM 626 N N . GLU A 1 81 ? -1.988 -1.104 12.439 1.00 92.50 81 GLU A N 1
ATOM 627 C CA . GLU A 1 81 ? -2.042 -1.252 13.902 1.00 92.50 81 GLU A CA 1
ATOM 628 C C . GLU A 1 81 ? -3.329 -1.942 14.374 1.00 92.50 81 GLU A C 1
ATOM 630 O O . GLU A 1 81 ? -3.326 -2.639 15.385 1.00 92.50 81 GLU A O 1
ATOM 635 N N . SER A 1 82 ? -4.418 -1.804 13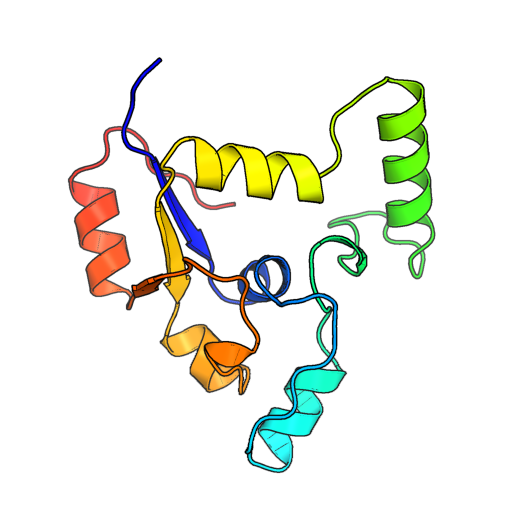.616 1.00 92.56 82 SER A N 1
ATOM 636 C CA . SER A 1 82 ? -5.694 -2.477 13.886 1.00 92.56 82 SER A CA 1
ATOM 637 C C . SER A 1 82 ? -5.721 -3.944 13.435 1.00 92.56 82 SER A C 1
ATOM 639 O O . SER A 1 82 ? -6.745 -4.607 13.597 1.00 92.56 82 SER A O 1
ATOM 641 N N . GLY A 1 83 ? -4.631 -4.461 12.857 1.00 91.38 83 GLY A N 1
ATOM 642 C CA . GLY A 1 83 ? -4.532 -5.845 12.387 1.00 91.38 83 GLY A CA 1
ATOM 643 C C . GLY A 1 83 ? -5.163 -6.099 11.016 1.00 91.38 83 GLY A C 1
ATOM 644 O O . GLY A 1 83 ? -5.467 -7.248 10.698 1.00 91.38 83 GLY A O 1
ATOM 645 N N . ILE A 1 84 ? -5.375 -5.056 10.201 1.00 94.62 84 ILE A N 1
ATOM 646 C CA . ILE A 1 84 ? -5.801 -5.221 8.804 1.00 94.62 84 ILE A CA 1
ATOM 647 C C . ILE A 1 84 ? -4.667 -5.864 8.008 1.00 94.62 84 ILE A C 1
ATOM 649 O O . ILE A 1 84 ? -3.524 -5.406 8.038 1.00 94.62 84 ILE A O 1
ATOM 653 N N . GLU A 1 85 ? -4.996 -6.911 7.258 1.00 94.81 85 GLU A N 1
ATOM 654 C CA . GLU A 1 85 ? -4.026 -7.628 6.445 1.00 94.81 85 GLU A CA 1
ATOM 655 C C . GLU A 1 85 ? -3.787 -6.887 5.126 1.00 94.81 85 GLU A C 1
ATOM 657 O O . GLU A 1 85 ? -4.673 -6.786 4.278 1.00 94.81 85 GLU A O 1
ATOM 662 N N . ILE A 1 86 ? -2.581 -6.346 4.950 1.00 96.00 86 ILE A N 1
ATOM 663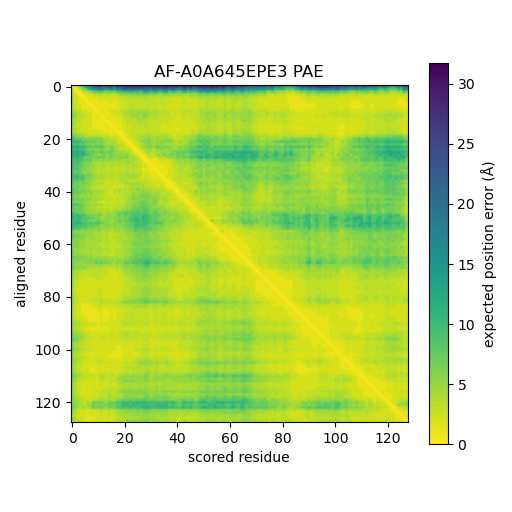 C CA . ILE A 1 86 ? -2.173 -5.652 3.725 1.00 96.00 86 ILE A CA 1
ATOM 664 C C . ILE A 1 86 ? -1.373 -6.606 2.843 1.00 96.00 86 ILE A C 1
ATOM 666 O O . ILE A 1 86 ? -0.324 -7.110 3.250 1.00 96.00 86 ILE A O 1
ATOM 670 N N . VAL A 1 87 ? -1.844 -6.810 1.613 1.00 96.81 87 VAL A N 1
ATOM 671 C CA . VAL A 1 87 ? -1.274 -7.777 0.670 1.00 96.81 87 VAL A CA 1
ATOM 672 C C . VAL A 1 87 ? -0.885 -7.090 -0.632 1.00 96.81 87 VAL A C 1
ATOM 674 O O . VAL A 1 87 ? -1.697 -6.407 -1.247 1.00 96.81 87 VAL A O 1
ATOM 677 N N . ALA A 1 88 ? 0.352 -7.281 -1.077 1.00 97.31 88 ALA A N 1
ATOM 678 C CA . ALA A 1 88 ? 0.859 -6.836 -2.366 1.00 97.31 88 ALA A CA 1
ATOM 679 C C . ALA A 1 88 ? 0.758 -7.958 -3.408 1.00 97.31 88 ALA A C 1
ATOM 681 O O . ALA A 1 88 ? 1.190 -9.088 -3.177 1.00 97.31 88 ALA A O 1
ATOM 682 N N . CYS A 1 89 ? 0.209 -7.628 -4.576 1.00 97.00 89 CYS A N 1
ATOM 683 C CA . CYS A 1 89 ? 0.097 -8.538 -5.709 1.00 97.00 89 CYS A CA 1
ATOM 684 C C . CYS A 1 89 ? 1.475 -8.846 -6.315 1.00 97.00 89 CYS A C 1
ATOM 686 O O . CYS A 1 89 ? 2.077 -7.968 -6.942 1.00 97.00 89 CYS A O 1
ATOM 688 N N . GLN A 1 90 ? 1.925 -10.100 -6.208 1.00 95.94 90 GLN A N 1
ATOM 689 C CA . GLN A 1 90 ? 3.215 -10.564 -6.740 1.00 95.94 90 GLN A CA 1
ATOM 690 C C . GLN A 1 90 ? 3.380 -10.228 -8.230 1.00 95.94 90 GLN A C 1
ATOM 692 O O . GLN A 1 90 ? 4.349 -9.584 -8.615 1.00 95.94 90 GLN A O 1
ATOM 697 N N . MET A 1 91 ? 2.384 -10.560 -9.062 1.00 95.00 91 MET A N 1
ATOM 698 C CA . MET A 1 91 ? 2.458 -10.292 -10.506 1.00 95.00 91 MET A CA 1
ATOM 699 C C . MET A 1 91 ? 2.621 -8.801 -10.812 1.00 95.00 91 MET A C 1
ATOM 701 O O . MET A 1 91 ? 3.331 -8.420 -11.738 1.00 95.00 91 MET A O 1
ATOM 705 N N . SER A 1 92 ? 1.954 -7.938 -10.042 1.00 93.88 92 SER A N 1
ATOM 706 C CA . SER A 1 92 ? 2.089 -6.494 -10.229 1.00 93.88 92 SER A CA 1
ATOM 707 C C . SER A 1 92 ? 3.460 -5.994 -9.788 1.00 93.88 92 SER A C 1
ATOM 709 O O . SER A 1 92 ? 3.999 -5.108 -10.443 1.00 93.88 92 SER A O 1
ATOM 711 N N . MET A 1 93 ? 4.039 -6.561 -8.723 1.00 94.38 93 MET A N 1
ATOM 712 C CA . MET A 1 93 ? 5.409 -6.246 -8.311 1.00 94.38 93 MET A CA 1
ATOM 713 C C . MET A 1 93 ? 6.409 -6.618 -9.406 1.00 94.38 93 MET A C 1
ATOM 715 O O . MET A 1 93 ? 7.250 -5.787 -9.744 1.00 94.38 93 MET A O 1
ATOM 719 N N . ASP A 1 94 ? 6.264 -7.801 -10.006 1.00 92.50 94 ASP A N 1
ATOM 720 C CA . ASP A 1 94 ? 7.148 -8.289 -11.069 1.00 92.50 94 ASP A CA 1
ATOM 721 C C . ASP A 1 94 ? 7.078 -7.408 -12.320 1.00 92.50 94 ASP A C 1
ATOM 723 O O . ASP A 1 94 ? 8.105 -6.945 -12.810 1.00 92.50 94 ASP A O 1
ATOM 727 N N . VAL A 1 95 ? 5.869 -7.087 -12.795 1.00 90.00 95 VAL A N 1
ATOM 728 C CA . VAL A 1 95 ? 5.667 -6.209 -13.965 1.00 90.00 95 VAL A CA 1
ATOM 729 C C . VAL A 1 95 ? 6.238 -4.808 -13.734 1.00 90.00 95 VAL A C 1
ATOM 731 O O . VAL A 1 95 ? 6.735 -4.166 -14.656 1.00 90.00 95 VAL A O 1
ATOM 734 N N . MET A 1 96 ? 6.146 -4.311 -12.504 1.00 90.19 96 MET A N 1
ATOM 735 C CA . MET A 1 96 ? 6.600 -2.974 -12.129 1.00 90.19 96 MET A CA 1
ATOM 736 C C . MET A 1 96 ? 8.065 -2.924 -11.684 1.00 90.19 96 MET A C 1
ATOM 738 O O . MET A 1 96 ? 8.565 -1.840 -11.362 1.00 90.19 96 MET A O 1
ATOM 742 N N . GLY A 1 97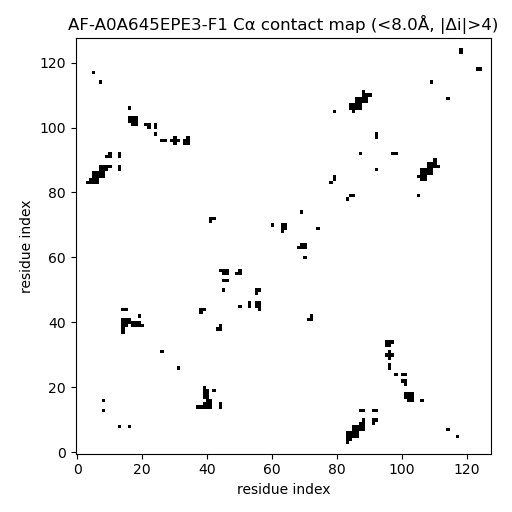 ? 8.737 -4.076 -11.625 1.00 91.06 97 GLY A N 1
ATOM 743 C CA . GLY A 1 97 ? 10.101 -4.202 -11.133 1.00 91.06 97 GLY A CA 1
ATOM 744 C C . GLY A 1 97 ? 10.257 -3.725 -9.689 1.00 91.06 97 GLY A C 1
ATOM 745 O O . GLY A 1 97 ? 11.264 -3.096 -9.369 1.00 91.06 97 GLY A O 1
ATOM 746 N N . LEU A 1 98 ? 9.259 -3.931 -8.824 1.00 92.25 98 LEU A N 1
ATOM 747 C CA . LEU A 1 98 ? 9.305 -3.569 -7.402 1.00 92.25 98 LEU A CA 1
ATOM 748 C C . LEU A 1 98 ? 9.773 -4.757 -6.560 1.00 92.25 98 LEU A C 1
ATOM 750 O O . LEU A 1 98 ? 9.372 -5.895 -6.790 1.00 92.25 98 LEU A O 1
ATOM 754 N N . LYS A 1 99 ? 10.610 -4.485 -5.562 1.00 93.12 99 LYS A N 1
ATOM 755 C CA . LYS A 1 99 ? 11.091 -5.472 -4.594 1.00 93.12 99 LYS A CA 1
ATOM 756 C C . LYS A 1 99 ? 10.418 -5.259 -3.239 1.00 93.12 99 LYS A C 1
ATOM 758 O O . LYS A 1 99 ? 9.962 -4.155 -2.935 1.00 93.12 99 LYS A O 1
ATOM 763 N N . GLN A 1 100 ? 10.329 -6.314 -2.433 1.00 93.31 100 GLN A N 1
ATOM 764 C CA . GLN A 1 100 ? 9.620 -6.271 -1.151 1.00 93.31 100 GLN A CA 1
ATOM 765 C C . GLN A 1 100 ? 10.230 -5.245 -0.190 1.00 93.31 100 GLN A C 1
ATOM 767 O O . GLN A 1 100 ? 9.507 -4.574 0.539 1.00 93.31 100 GLN A O 1
ATOM 772 N N . GLU A 1 101 ? 11.547 -5.057 -0.242 1.00 93.75 101 GLU A N 1
ATOM 773 C CA . GLU A 1 101 ? 12.297 -4.130 0.607 1.00 93.75 101 GLU A CA 1
ATOM 774 C C . GLU A 1 101 ? 11.904 -2.663 0.365 1.00 93.75 101 GLU A C 1
ATOM 776 O O . GLU A 1 101 ? 12.097 -1.811 1.235 1.00 93.75 101 GLU A O 1
ATOM 781 N N . GLU A 1 102 ? 11.328 -2.359 -0.803 1.00 93.12 102 GLU A N 1
ATOM 782 C CA . GLU A 1 102 ? 10.810 -1.033 -1.148 1.00 93.12 102 GLU A CA 1
ATOM 783 C C . GLU A 1 102 ? 9.390 -0.776 -0.634 1.00 93.12 102 GLU A C 1
ATOM 785 O O . GLU A 1 102 ? 8.910 0.358 -0.738 1.00 93.12 102 GLU A O 1
ATOM 790 N N . LEU A 1 103 ? 8.696 -1.792 -0.123 1.00 94.38 103 LEU A N 1
ATOM 791 C CA . LEU A 1 103 ? 7.362 -1.660 0.457 1.00 94.38 103 LEU A CA 1
ATOM 792 C C . LEU A 1 103 ? 7.458 -1.378 1.959 1.00 94.38 103 LEU A C 1
ATOM 794 O O . LEU A 1 103 ? 8.476 -1.659 2.593 1.00 94.38 103 LEU A O 1
ATOM 798 N N . ILE A 1 104 ? 6.414 -0.772 2.528 1.00 93.75 104 ILE A N 1
ATOM 799 C CA . ILE A 1 104 ? 6.290 -0.583 3.978 1.00 93.75 104 ILE A CA 1
ATOM 800 C C . ILE A 1 104 ? 6.316 -1.937 4.700 1.00 93.75 104 ILE A C 1
ATOM 802 O O . ILE A 1 104 ? 5.896 -2.959 4.156 1.00 93.75 104 ILE A O 1
ATOM 806 N N . ASP A 1 105 ? 6.836 -1.945 5.923 1.00 92.00 105 ASP A N 1
ATOM 807 C CA . ASP A 1 105 ? 7.034 -3.185 6.674 1.00 92.00 105 ASP A CA 1
ATOM 808 C C . ASP A 1 105 ? 5.686 -3.803 7.074 1.00 92.00 105 ASP A C 1
ATOM 810 O O . ASP A 1 105 ? 4.737 -3.084 7.358 1.00 92.00 105 ASP A O 1
ATOM 814 N N . GLY A 1 106 ? 5.581 -5.133 7.098 1.00 91.50 106 GLY A N 1
ATOM 815 C CA . GLY A 1 106 ? 4.327 -5.831 7.426 1.00 91.50 106 GLY A CA 1
ATOM 816 C C . GLY A 1 106 ? 3.396 -6.086 6.234 1.00 91.50 106 GLY A C 1
ATOM 817 O O . GLY A 1 106 ? 2.336 -6.683 6.409 1.00 91.50 106 GLY A O 1
ATOM 818 N N . VAL A 1 107 ? 3.794 -5.698 5.019 1.00 95.25 107 VAL A N 1
ATOM 819 C CA . VAL A 1 107 ? 3.095 -6.082 3.783 1.00 95.25 107 VAL A CA 1
ATOM 820 C C . VAL A 1 107 ? 3.374 -7.548 3.458 1.00 95.25 107 VAL A C 1
ATOM 822 O O . VAL A 1 107 ? 4.529 -7.954 3.292 1.00 95.25 107 VAL A O 1
ATOM 825 N N . LYS A 1 108 ? 2.309 -8.339 3.320 1.00 95.94 108 LYS A N 1
ATOM 826 C CA . LYS A 1 108 ? 2.381 -9.709 2.803 1.00 95.94 108 LYS A CA 1
ATOM 827 C C . LYS A 1 108 ? 2.403 -9.704 1.283 1.00 95.94 108 LYS A C 1
ATOM 829 O O . LYS A 1 108 ? 1.895 -8.787 0.647 1.00 95.94 108 LYS A O 1
ATOM 834 N N . ILE A 1 109 ? 2.951 -10.755 0.693 1.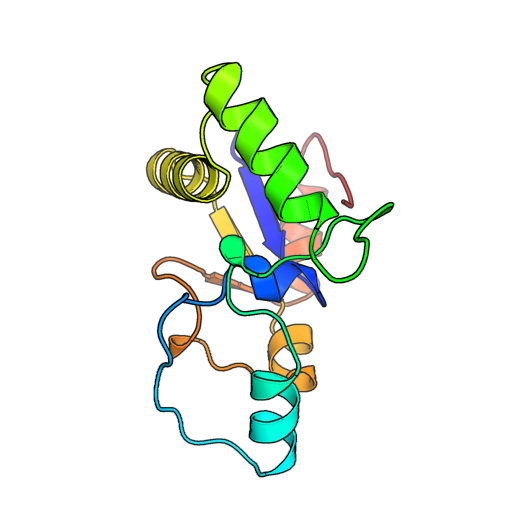00 96.81 109 ILE A N 1
ATOM 835 C CA . ILE A 1 109 ? 2.944 -10.951 -0.756 1.00 96.81 109 ILE A CA 1
ATOM 836 C C . ILE A 1 109 ? 1.938 -12.047 -1.086 1.00 96.81 109 ILE A C 1
ATOM 838 O O . ILE A 1 109 ? 1.968 -13.119 -0.484 1.00 96.81 109 ILE A O 1
ATOM 842 N N . GLY A 1 110 ? 1.053 -11.774 -2.041 1.00 95.81 110 GLY A N 1
ATOM 843 C CA . GLY A 1 110 ? 0.007 -12.699 -2.462 1.00 95.81 110 GLY A CA 1
ATOM 844 C C . GLY A 1 110 ? -0.175 -12.721 -3.975 1.00 95.81 110 GLY A C 1
ATOM 845 O O . GLY A 1 110 ? -0.003 -11.716 -4.666 1.00 95.81 110 GLY A O 1
ATOM 846 N N . GLY A 1 111 ? -0.530 -13.891 -4.500 1.00 94.88 111 GLY A N 1
ATOM 847 C CA . GLY A 1 111 ? -0.976 -14.055 -5.882 1.00 94.88 111 GLY A CA 1
ATOM 848 C C . GLY A 1 111 ? -2.492 -13.903 -6.023 1.00 94.88 111 GLY A C 1
ATOM 849 O O . GLY A 1 111 ? -3.212 -13.705 -5.046 1.00 94.88 111 GLY A O 1
ATOM 850 N N . VAL A 1 112 ? -2.992 -14.071 -7.249 1.00 92.31 112 VAL A N 1
ATOM 851 C CA . VAL A 1 112 ? -4.440 -14.044 -7.521 1.00 92.31 112 VAL A CA 1
ATOM 852 C C . VAL A 1 112 ? -5.203 -15.135 -6.763 1.00 92.31 112 VAL A C 1
ATOM 854 O O . VAL A 1 112 ? -6.290 -14.868 -6.273 1.00 92.31 112 VAL A O 1
ATOM 857 N N . GLY A 1 113 ? -4.622 -16.329 -6.586 1.00 93.56 113 GLY A N 1
ATOM 858 C CA . GLY A 1 113 ? -5.259 -17.407 -5.818 1.00 93.56 113 GLY A CA 1
ATOM 859 C C . GLY A 1 113 ? -5.473 -17.051 -4.344 1.00 93.56 113 GLY A C 1
ATOM 860 O O . GLY A 1 113 ? -6.516 -17.365 -3.787 1.00 93.56 113 GLY A O 1
ATOM 861 N N . TYR A 1 114 ? -4.528 -16.321 -3.740 1.00 93.50 114 TYR A N 1
ATOM 862 C CA . TYR A 1 114 ? -4.687 -15.807 -2.379 1.00 93.50 114 TYR A CA 1
ATOM 863 C C . TYR A 1 114 ? -5.837 -14.786 -2.309 1.00 93.50 114 TYR A C 1
ATOM 865 O O . TYR A 1 114 ? -6.677 -14.867 -1.419 1.00 93.50 114 TYR A O 1
ATOM 873 N N . TYR A 1 115 ? -5.906 -13.854 -3.271 1.00 93.94 115 TYR A N 1
ATOM 874 C CA . TYR A 1 115 ? -7.006 -12.886 -3.345 1.00 93.94 115 TYR A CA 1
ATOM 875 C C . TYR A 1 115 ? -8.367 -13.578 -3.478 1.00 93.94 115 TYR A C 1
ATOM 877 O O . TYR A 1 115 ? -9.297 -13.214 -2.765 1.00 93.94 115 TYR A O 1
ATOM 885 N N . LEU A 1 116 ? -8.475 -14.568 -4.370 1.00 93.38 116 LEU A N 1
ATOM 886 C CA . LEU A 1 116 ? -9.721 -15.301 -4.589 1.00 93.38 116 LEU A CA 1
ATOM 887 C C . LEU A 1 116 ? -10.154 -16.067 -3.337 1.00 93.38 116 LEU A C 1
ATOM 889 O O . LEU A 1 116 ? -11.315 -15.958 -2.966 1.00 93.38 116 LEU A O 1
ATOM 893 N N . GLY A 1 117 ? -9.231 -16.740 -2.642 1.00 92.88 117 GLY A N 1
ATOM 894 C CA . GLY A 1 117 ? -9.547 -17.428 -1.386 1.00 92.88 117 GLY A CA 1
ATOM 895 C C . GLY A 1 117 ? -10.086 -16.480 -0.310 1.00 92.88 117 GLY A C 1
ATOM 896 O O . GLY A 1 117 ? -11.153 -16.714 0.247 1.00 92.88 117 GLY A O 1
ATOM 897 N N . GLU A 1 118 ? -9.413 -15.350 -0.068 1.00 92.50 118 GLU A N 1
ATOM 898 C CA . GLU A 1 118 ? -9.904 -14.362 0.908 1.00 92.50 118 GLU A CA 1
ATOM 899 C C . GLU A 1 118 ? -11.228 -13.714 0.469 1.00 92.50 118 GLU A C 1
ATOM 901 O O . GLU A 1 118 ? -12.046 -13.356 1.316 1.00 92.50 118 GLU A O 1
ATOM 906 N N . ALA A 1 119 ? -11.454 -13.551 -0.838 1.00 91.44 119 ALA A N 1
ATOM 907 C CA . ALA A 1 119 ? -12.688 -12.988 -1.377 1.00 91.44 119 ALA A CA 1
ATOM 908 C C . ALA A 1 119 ? -13.880 -13.950 -1.260 1.00 91.44 119 ALA A C 1
ATOM 910 O O . ALA A 1 119 ? -14.985 -13.485 -0.985 1.00 91.44 119 ALA A O 1
ATOM 911 N N . GLU A 1 120 ? -13.668 -15.254 -1.452 1.00 90.62 120 GLU A N 1
ATOM 912 C CA . GLU A 1 120 ? -14.688 -16.299 -1.287 1.00 90.62 120 GLU A CA 1
ATOM 913 C C . GLU A 1 120 ? -15.157 -16.412 0.170 1.00 90.62 120 GLU A C 1
ATOM 915 O O . GLU A 1 120 ? -16.358 -16.501 0.424 1.00 90.62 120 GLU A O 1
ATOM 920 N N . ASP A 1 121 ? -14.231 -16.312 1.128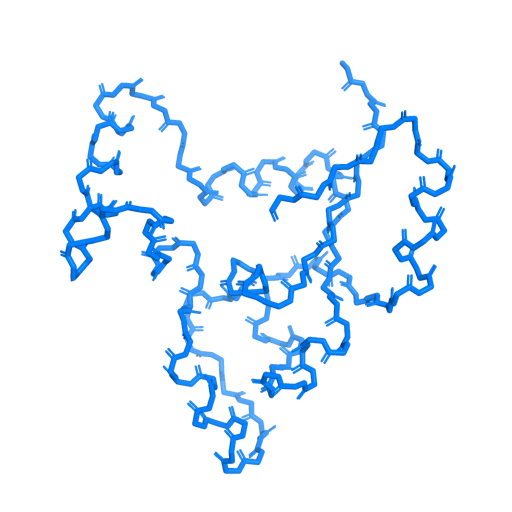 1.00 88.69 121 ASP A N 1
ATOM 921 C CA . ASP A 1 121 ? -14.536 -16.370 2.565 1.00 88.69 121 ASP A CA 1
ATOM 922 C C . ASP A 1 121 ? -15.097 -15.045 3.127 1.00 88.69 121 ASP A C 1
ATOM 924 O O . ASP A 1 121 ? -15.595 -14.982 4.257 1.00 88.69 121 ASP A O 1
ATOM 928 N N . SER A 1 122 ? -15.024 -13.956 2.358 1.00 89.00 122 SER A N 1
ATOM 929 C CA . SER A 1 122 ? -15.436 -12.623 2.798 1.00 89.00 122 SER A CA 1
ATOM 930 C C . SER A 1 122 ? -16.918 -12.353 2.560 1.00 89.00 122 SER A C 1
ATOM 932 O O . SER A 1 122 ? -17.444 -12.501 1.463 1.00 89.00 122 SER A O 1
ATOM 934 N N . ASN A 1 123 ? -17.599 -11.792 3.565 1.00 89.19 123 ASN A N 1
ATOM 935 C CA . ASN A 1 123 ? -18.994 -11.361 3.396 1.00 89.19 123 ASN A CA 1
ATOM 936 C C . ASN A 1 123 ? -19.158 -10.179 2.423 1.00 89.19 123 ASN A C 1
ATOM 938 O O . ASN A 1 123 ? -20.263 -9.927 1.948 1.00 89.19 123 ASN A O 1
ATOM 942 N N . VAL A 1 124 ? -18.097 -9.393 2.208 1.00 91.88 124 VAL A N 1
ATOM 943 C CA . VAL A 1 124 ? -18.096 -8.209 1.342 1.00 91.88 124 VAL A CA 1
ATOM 944 C C . VAL A 1 124 ? -16.764 -8.150 0.604 1.00 91.88 124 VAL A C 1
ATOM 946 O O . VAL A 1 124 ? -15.716 -8.103 1.241 1.00 91.88 124 VAL A O 1
ATOM 949 N N . ASN A 1 125 ? -16.819 -8.081 -0.725 1.00 93.81 125 ASN A N 1
ATOM 950 C CA . ASN A 1 125 ? -15.662 -7.882 -1.594 1.00 93.81 125 ASN A CA 1
ATOM 951 C C . ASN A 1 125 ? -15.879 -6.622 -2.448 1.00 93.81 125 ASN A C 1
ATOM 953 O O . ASN A 1 125 ? -16.939 -6.461 -3.053 1.00 93.81 125 ASN A O 1
ATOM 957 N N . LEU A 1 126 ? -14.895 -5.720 -2.475 1.00 94.69 126 LEU A N 1
ATOM 958 C CA . LEU A 1 126 ? -14.944 -4.447 -3.201 1.00 94.69 126 LEU A CA 1
ATOM 959 C C . LEU A 1 126 ? -13.683 -4.284 -4.055 1.00 94.69 126 LEU A C 1
ATOM 961 O O . LEU A 1 126 ? -12.580 -4.576 -3.597 1.00 94.69 126 LEU A O 1
ATOM 965 N N . PHE A 1 127 ? -13.846 -3.747 -5.264 1.00 94.31 127 PHE A N 1
ATOM 966 C CA . PHE A 1 127 ? -12.740 -3.345 -6.134 1.00 94.31 127 PHE A CA 1
ATOM 967 C C . PHE A 1 127 ? -12.698 -1.815 -6.228 1.00 94.31 127 PHE A C 1
ATOM 969 O O . PHE A 1 127 ? -13.702 -1.199 -6.597 1.00 94.31 127 PHE A O 1
ATOM 976 N N . ILE A 1 128 ? -11.561 -1.214 -5.857 1.00 92.25 128 ILE A N 1
ATOM 977 C CA . ILE A 1 128 ? -11.358 0.243 -5.732 1.00 92.25 128 ILE A CA 1
ATOM 978 C C . ILE A 1 128 ? -10.181 0.688 -6.599 1.00 92.25 128 ILE A C 1
ATOM 980 O O . ILE A 1 128 ? -9.106 0.055 -6.501 1.00 92.25 128 ILE A O 1
#

Radius of gyration: 15.73 Å; Cα contacts (8 Å, |Δi|>4): 136; chains: 1; bounding box: 38×40×32 Å

Sequence (128 aa):
MGKKVTMFFTFRGLNILRKHDKVSVQKGFMDNMFGMMMPRGSKRLGLSKMNMLGMGPKMIRSVMKSKNVTSLEDLIKAAMESGIEIVACQMSMDVMGLKQEELIDGVKIGGVGYYLGEAEDSNVNLFI

Organism: NCBI:txid1076179

Mean predicted aligned error: 4.37 Å